Protein AF-A0A2N3DJV8-F1 (afdb_monomer_lite)

pLDDT: mean 92.43, std 10.33, range [48.69, 98.75]

Foldseek 3Di:
DVPDDLDADPLLVVLLQVLLCVLVVDDDPRSCVQDDDFDEAADPDPVCLVVCVVCVVVCVVRVHPYYYHPQVVQSVVCLVVVNRDDDDDDDPFDSVVVTDDDPPPDDDVVVVSVVSSVSSVVSSVVSLVVCPPVVRDCPSDDPPRDPDD

Structure (mmCIF, N/CA/C/O backbone):
data_AF-A0A2N3DJV8-F1
#
_entry.id   AF-A0A2N3DJV8-F1
#
loop_
_atom_site.group_PDB
_atom_site.id
_atom_site.type_symbol
_atom_site.label_atom_id
_atom_site.label_alt_id
_atom_site.label_comp_id
_atom_site.label_asym_id
_atom_site.label_entity_id
_atom_site.label_seq_id
_atom_site.pdbx_PDB_ins_code
_atom_site.Cartn_x
_atom_site.Cartn_y
_atom_site.Cartn_z
_atom_site.occupancy
_atom_site.B_iso_or_equiv
_atom_site.auth_seq_id
_atom_site.auth_comp_id
_atom_site.auth_asym_id
_atom_site.auth_atom_id
_atom_site.pdbx_PDB_model_num
ATOM 1 N N . PRO A 1 1 ? 2.244 -14.574 -12.531 1.00 95.62 1 PRO A N 1
ATOM 2 C CA . PRO A 1 1 ? 2.890 -13.757 -13.586 1.00 95.62 1 PRO A CA 1
ATOM 3 C C . PRO A 1 1 ? 2.711 -12.260 -13.281 1.00 95.62 1 PRO A C 1
ATOM 5 O O . PRO A 1 1 ? 1.693 -11.939 -12.666 1.00 95.62 1 PRO A O 1
ATOM 8 N N . PRO A 1 2 ? 3.662 -11.373 -13.628 1.00 95.81 2 PRO A N 1
ATOM 9 C CA . PRO A 1 2 ? 3.574 -9.933 -13.336 1.00 95.81 2 PRO A CA 1
ATOM 10 C C . PRO A 1 2 ? 2.353 -9.218 -13.937 1.00 95.81 2 PRO A C 1
ATOM 12 O O . PRO A 1 2 ? 1.938 -8.180 -13.437 1.00 95.81 2 PRO A O 1
ATOM 15 N N . GLU A 1 3 ? 1.773 -9.767 -15.001 1.00 97.19 3 GLU A N 1
ATOM 16 C CA . GLU A 1 3 ? 0.586 -9.253 -15.686 1.00 97.19 3 GLU A CA 1
ATOM 17 C C . GLU A 1 3 ? -0.736 -9.552 -14.958 1.00 97.19 3 GLU A C 1
ATOM 19 O O . GLU A 1 3 ? -1.772 -8.996 -15.319 1.00 97.19 3 GLU A O 1
ATOM 24 N N . ILE A 1 4 ? -0.723 -10.415 -13.933 1.00 98.31 4 ILE A N 1
ATOM 25 C CA . ILE A 1 4 ? -1.922 -10.718 -13.144 1.00 98.31 4 ILE A CA 1
ATOM 26 C C . ILE A 1 4 ? -2.224 -9.537 -12.212 1.00 98.31 4 ILE A C 1
ATOM 28 O O . ILE A 1 4 ? -1.378 -9.182 -11.388 1.00 98.31 4 ILE A O 1
ATOM 32 N N . PRO A 1 5 ? -3.423 -8.935 -12.293 1.00 97.81 5 PRO A N 1
ATOM 33 C CA . PRO A 1 5 ? -3.756 -7.782 -11.473 1.00 97.81 5 PRO A CA 1
ATOM 34 C C . PRO A 1 5 ? -3.934 -8.182 -10.005 1.00 97.81 5 PRO A C 1
ATOM 36 O O . PRO A 1 5 ? -4.695 -9.097 -9.690 1.00 97.81 5 PRO A O 1
ATOM 39 N N . ILE A 1 6 ? -3.284 -7.439 -9.107 1.00 98.31 6 ILE A N 1
ATOM 40 C CA . ILE A 1 6 ? -3.484 -7.534 -7.656 1.00 98.31 6 ILE A CA 1
ATOM 41 C C . ILE A 1 6 ? -4.407 -6.381 -7.229 1.00 98.31 6 ILE A C 1
ATOM 43 O O . ILE A 1 6 ? -3.959 -5.233 -7.165 1.00 98.31 6 ILE A O 1
ATOM 47 N N . PRO A 1 7 ? -5.710 -6.629 -6.996 1.00 98.00 7 PRO A N 1
ATOM 48 C CA . PRO A 1 7 ? -6.666 -5.564 -6.713 1.00 98.00 7 PRO A CA 1
ATOM 49 C C . PRO A 1 7 ? -6.526 -5.043 -5.276 1.00 98.00 7 PRO A C 1
ATOM 51 O O . PRO A 1 7 ? -6.145 -5.797 -4.386 1.00 98.00 7 PRO A O 1
ATOM 54 N N . PRO A 1 8 ? -6.897 -3.790 -4.980 1.00 97.88 8 PRO A N 1
ATOM 55 C CA . PRO A 1 8 ? -7.064 -3.357 -3.598 1.00 97.88 8 PRO A CA 1
ATOM 56 C C . PRO A 1 8 ? -8.307 -4.000 -2.957 1.00 97.88 8 PRO A C 1
ATOM 58 O O . PRO A 1 8 ? -9.342 -4.184 -3.605 1.00 97.88 8 PRO A O 1
ATOM 61 N N . ILE A 1 9 ? -8.241 -4.284 -1.654 1.00 98.38 9 ILE A N 1
ATOM 62 C CA . ILE A 1 9 ? -9.400 -4.735 -0.870 1.00 98.38 9 ILE A CA 1
ATOM 63 C C . ILE A 1 9 ? -10.112 -3.515 -0.293 1.00 98.38 9 ILE A C 1
ATOM 65 O O . ILE A 1 9 ? -9.602 -2.885 0.630 1.00 98.38 9 ILE A O 1
ATOM 69 N N . ALA A 1 10 ? -11.271 -3.164 -0.857 1.00 98.00 10 ALA A N 1
ATOM 70 C CA . ALA A 1 10 ? -12.010 -1.943 -0.518 1.00 98.00 10 ALA A CA 1
ATOM 71 C C . ALA A 1 10 ? -12.215 -1.758 0.996 1.00 98.00 10 ALA A C 1
ATOM 73 O O . ALA A 1 10 ? -12.003 -0.665 1.512 1.00 98.00 10 ALA A O 1
ATOM 74 N N . GLU A 1 11 ? -12.548 -2.836 1.700 1.00 98.12 11 GLU A N 1
ATOM 75 C CA . GLU A 1 11 ? -12.771 -2.854 3.146 1.00 98.12 11 GLU A CA 1
ATOM 76 C C . GLU A 1 11 ? -11.496 -2.463 3.911 1.00 98.12 11 GLU A C 1
ATOM 78 O O . GLU A 1 11 ? -11.520 -1.604 4.792 1.00 98.12 11 GLU A O 1
ATOM 83 N N . VAL A 1 12 ? -10.348 -3.012 3.500 1.00 98.56 12 VAL A N 1
ATOM 84 C CA . VAL A 1 12 ? -9.038 -2.670 4.072 1.00 98.56 12 VAL A CA 1
ATOM 85 C C . VAL A 1 12 ? -8.646 -1.232 3.728 1.00 98.56 12 VAL A C 1
ATOM 87 O O . VAL A 1 12 ? -8.163 -0.508 4.595 1.00 98.56 12 VAL A O 1
ATOM 90 N N . GLN A 1 13 ? -8.893 -0.777 2.495 1.00 98.06 13 GLN A N 1
ATOM 91 C CA . GLN A 1 13 ? -8.587 0.599 2.084 1.00 98.06 13 GLN A CA 1
ATOM 92 C C . GLN A 1 13 ? -9.386 1.631 2.891 1.00 98.06 13 GLN A C 1
ATOM 94 O O . GLN A 1 13 ? -8.824 2.627 3.344 1.00 98.06 13 GLN A O 1
ATOM 99 N N . GLN A 1 14 ? -10.680 1.386 3.107 1.00 97.00 14 GLN A N 1
ATOM 100 C CA . GLN A 1 14 ? -11.535 2.259 3.914 1.00 97.00 14 GLN A CA 1
ATOM 101 C C . GLN A 1 14 ? -11.104 2.277 5.383 1.00 97.00 14 GLN A C 1
ATOM 103 O O . GLN A 1 14 ? -11.068 3.345 5.994 1.00 97.00 14 GLN A O 1
ATOM 108 N N . ALA A 1 15 ? -10.715 1.127 5.943 1.00 98.12 15 ALA A N 1
ATOM 109 C CA . ALA A 1 15 ? -10.203 1.070 7.307 1.00 98.12 15 ALA A CA 1
ATOM 110 C C . ALA A 1 15 ? -8.879 1.830 7.471 1.00 98.12 15 ALA A C 1
ATOM 112 O O . ALA A 1 15 ? -8.733 2.572 8.442 1.00 98.12 15 ALA A O 1
ATOM 113 N N . LEU A 1 16 ? -7.948 1.700 6.519 1.00 98.12 16 LEU A N 1
ATOM 114 C CA . LEU A 1 16 ? -6.688 2.452 6.513 1.00 98.12 16 LEU A CA 1
ATOM 115 C C . LEU A 1 16 ? -6.933 3.962 6.388 1.00 98.12 16 LEU A C 1
ATOM 117 O O . LEU A 1 16 ? -6.367 4.735 7.159 1.00 98.12 16 LEU A O 1
ATOM 121 N N . ALA A 1 17 ? -7.812 4.385 5.475 1.00 95.94 17 ALA A N 1
ATOM 122 C CA . ALA A 1 17 ? -8.169 5.793 5.309 1.00 95.94 17 ALA A CA 1
ATOM 123 C C . ALA A 1 17 ? -8.820 6.367 6.579 1.00 95.94 17 ALA A C 1
ATOM 125 O O . ALA A 1 17 ? -8.366 7.383 7.101 1.00 95.94 17 ALA A O 1
ATOM 126 N N . GLY A 1 18 ? -9.817 5.677 7.139 1.00 96.38 18 GLY A N 1
ATOM 127 C CA . GLY A 1 18 ? -10.478 6.109 8.372 1.00 96.38 18 GLY A CA 1
ATOM 128 C C . GLY A 1 18 ? -9.555 6.082 9.597 1.00 96.38 18 GLY A C 1
ATOM 129 O O . GLY A 1 18 ? -9.744 6.856 10.538 1.00 96.38 18 GLY A O 1
ATOM 130 N N . ALA A 1 19 ? -8.553 5.202 9.624 1.00 97.25 19 ALA A N 1
ATOM 131 C CA . ALA A 1 19 ? -7.529 5.209 10.663 1.00 97.25 19 ALA A CA 1
ATOM 132 C C . ALA A 1 19 ? -6.583 6.407 10.525 1.00 97.25 19 ALA A C 1
ATOM 134 O O . ALA A 1 19 ? -6.290 7.062 11.525 1.00 97.25 19 ALA A O 1
ATOM 135 N N . ALA A 1 20 ? -6.166 6.737 9.301 1.00 95.62 20 ALA A N 1
ATOM 136 C CA . ALA A 1 20 ? -5.369 7.928 9.031 1.00 95.62 20 ALA A CA 1
ATOM 137 C C . ALA A 1 20 ? -6.111 9.208 9.445 1.00 95.62 20 ALA A C 1
ATOM 139 O O . ALA A 1 20 ? -5.518 10.068 10.093 1.00 95.62 20 ALA A O 1
ATOM 140 N N . GLU A 1 21 ? -7.412 9.314 9.161 1.00 94.81 21 GLU A N 1
ATOM 141 C CA . GLU A 1 21 ? -8.246 10.437 9.618 1.00 94.81 21 GLU A CA 1
ATOM 142 C C . GLU A 1 21 ? -8.307 10.529 11.144 1.00 94.81 21 GLU A C 1
ATOM 144 O O . GLU A 1 21 ? -8.051 11.585 11.720 1.00 94.81 21 GLU A O 1
ATOM 149 N N . ALA A 1 22 ? -8.596 9.407 11.809 1.00 94.94 22 ALA A N 1
ATOM 150 C CA . ALA A 1 22 ? -8.754 9.367 13.259 1.00 94.94 22 ALA A CA 1
ATOM 151 C C . ALA A 1 22 ? -7.463 9.722 14.011 1.00 94.94 22 ALA A C 1
ATOM 153 O O . ALA A 1 22 ? -7.518 10.434 15.008 1.00 94.94 22 ALA A O 1
ATOM 154 N N . VAL A 1 23 ? -6.308 9.237 13.544 1.00 94.44 23 VAL A N 1
ATOM 155 C CA . VAL A 1 23 ? -5.020 9.461 14.221 1.00 94.44 23 VAL A CA 1
ATOM 156 C C . VAL A 1 23 ? -4.414 10.814 13.859 1.00 94.44 23 VAL A C 1
ATOM 158 O O . VAL A 1 23 ? -3.819 11.463 14.712 1.00 94.44 23 VAL A O 1
ATOM 161 N N . SER A 1 24 ? -4.563 11.270 12.611 1.00 89.25 24 SER A N 1
ATOM 162 C CA . SER A 1 24 ? -4.023 12.573 12.199 1.00 89.25 24 SER A CA 1
ATOM 163 C C . SER A 1 24 ? -4.857 13.762 12.680 1.00 89.25 24 SER A C 1
ATOM 165 O O . SER A 1 24 ? -4.365 14.888 12.629 1.00 89.25 24 SER A O 1
ATOM 167 N N . GLY A 1 25 ? -6.117 13.539 13.076 1.00 87.00 25 GLY A N 1
ATOM 168 C CA . GLY A 1 25 ? -7.076 14.600 13.396 1.00 87.00 25 GLY A CA 1
ATOM 169 C C . GLY A 1 25 ? -7.512 15.429 12.181 1.00 87.00 25 GLY A C 1
ATOM 170 O O . GLY A 1 25 ? -8.183 16.446 12.339 1.00 87.00 25 GLY A O 1
ATOM 171 N N . THR A 1 26 ? -7.136 15.020 10.965 1.00 84.44 26 THR A N 1
ATOM 172 C CA . THR A 1 26 ? -7.460 15.719 9.714 1.00 84.44 26 THR A CA 1
ATOM 173 C C . THR A 1 26 ? -8.433 14.900 8.876 1.00 84.44 26 THR A C 1
ATOM 175 O O . THR A 1 26 ? -8.347 13.677 8.836 1.00 84.44 26 THR A O 1
ATOM 178 N N . GLN A 1 27 ? -9.367 15.568 8.197 1.00 79.75 27 GLN A N 1
ATOM 179 C CA . GLN A 1 27 ? -10.399 14.922 7.379 1.00 79.75 27 GLN A CA 1
ATOM 180 C C . GLN A 1 27 ? -10.473 15.540 5.981 1.00 79.75 27 GLN A C 1
ATOM 182 O O . GLN A 1 27 ? -10.021 16.669 5.750 1.00 79.75 27 GLN A O 1
ATOM 187 N N . GLY A 1 28 ? -11.066 14.801 5.042 1.00 80.00 28 GLY A N 1
ATOM 188 C CA . GLY A 1 28 ? -11.406 15.309 3.714 1.00 80.00 28 GLY A CA 1
ATOM 189 C C . GLY A 1 28 ? -10.197 15.859 2.950 1.00 80.00 28 GLY A C 1
ATOM 190 O O . GLY A 1 28 ? -9.186 15.180 2.773 1.00 80.00 28 GLY A O 1
ATOM 191 N N . ALA A 1 29 ? -10.293 17.099 2.463 1.00 76.56 29 ALA A N 1
ATOM 192 C CA . ALA A 1 29 ? -9.229 17.724 1.675 1.00 76.56 29 ALA A CA 1
ATOM 193 C C . ALA A 1 29 ? -7.926 17.937 2.468 1.00 76.56 29 ALA A C 1
ATOM 195 O O . ALA A 1 29 ? -6.847 17.860 1.883 1.00 76.56 29 ALA A O 1
ATOM 196 N N . ASN A 1 30 ? -8.010 18.138 3.787 1.00 79.50 30 ASN A N 1
ATOM 197 C CA . ASN A 1 30 ? -6.833 18.362 4.630 1.00 79.50 30 ASN A CA 1
ATOM 198 C C . ASN A 1 30 ? -6.009 17.081 4.797 1.00 79.50 30 ASN A C 1
ATOM 200 O O . ASN A 1 30 ? -4.781 17.137 4.778 1.00 79.50 30 ASN A O 1
ATOM 204 N N . LEU A 1 31 ? -6.663 15.914 4.850 1.00 84.81 31 LEU A N 1
ATOM 205 C CA . LEU A 1 31 ? -5.964 14.627 4.882 1.00 84.81 31 LEU A CA 1
ATOM 206 C C . LEU A 1 31 ? -5.092 14.433 3.634 1.00 84.81 31 LEU A C 1
ATOM 208 O O . LEU A 1 31 ? -3.978 13.924 3.736 1.00 84.81 31 LEU A O 1
ATOM 212 N N . LYS A 1 32 ? -5.550 14.890 2.459 1.00 87.75 32 LYS A N 1
ATOM 213 C CA . LYS A 1 32 ? -4.814 14.752 1.187 1.00 87.75 32 LYS A CA 1
ATOM 214 C C . LYS A 1 32 ? -3.463 15.474 1.170 1.00 87.75 32 LYS A C 1
ATOM 216 O O . LYS A 1 32 ? -2.635 15.170 0.317 1.00 87.75 32 LYS A O 1
ATOM 221 N N . GLN A 1 33 ? -3.231 16.418 2.084 1.00 87.94 33 GLN A N 1
ATOM 222 C CA . GLN A 1 33 ? -1.928 17.071 2.229 1.00 87.94 33 GLN A CA 1
ATOM 223 C C . GLN A 1 33 ? -0.886 16.148 2.878 1.00 87.94 33 GLN A C 1
ATOM 225 O O . GLN A 1 33 ? 0.307 16.325 2.651 1.00 87.94 33 GLN A O 1
ATOM 230 N N . ARG A 1 34 ? -1.326 15.157 3.668 1.00 87.81 34 ARG A N 1
ATOM 231 C CA . ARG A 1 34 ? -0.452 14.217 4.392 1.00 87.81 34 ARG A CA 1
ATOM 232 C C . ARG A 1 34 ? -0.529 12.786 3.860 1.00 87.81 34 ARG A C 1
ATOM 234 O O . ARG A 1 34 ? 0.440 12.047 3.978 1.00 87.81 34 ARG A O 1
ATOM 241 N N . LEU A 1 35 ? -1.658 12.398 3.268 1.00 94.12 35 LEU A N 1
ATOM 242 C CA . LEU A 1 35 ? -1.899 11.071 2.712 1.00 94.12 35 LEU A CA 1
ATOM 243 C C . LEU A 1 35 ? -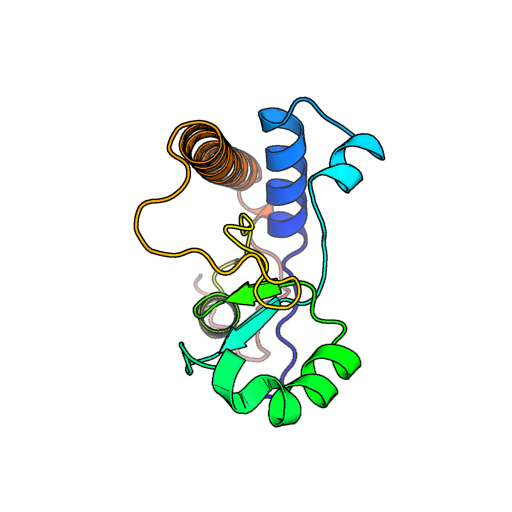2.000 11.138 1.189 1.00 94.12 35 LEU A C 1
ATOM 245 O O . LEU A 1 35 ? -2.842 11.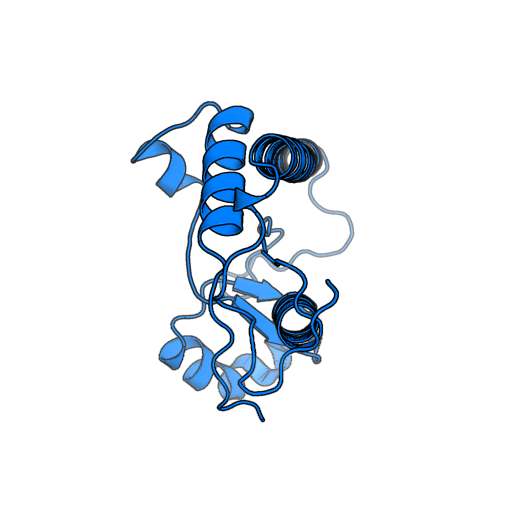846 0.634 1.00 94.12 35 LEU A O 1
ATOM 249 N N . ARG A 1 36 ? -1.190 10.323 0.510 1.00 96.56 36 ARG A N 1
ATOM 250 C CA . ARG A 1 36 ? -1.251 10.141 -0.940 1.00 96.56 36 ARG A CA 1
ATOM 251 C C . ARG A 1 36 ? -1.591 8.692 -1.271 1.00 96.56 36 ARG A C 1
ATOM 253 O O . ARG A 1 36 ? -0.854 7.784 -0.913 1.00 96.56 36 ARG A O 1
ATOM 260 N N . THR A 1 37 ? -2.679 8.491 -2.007 1.00 97.50 37 THR A N 1
ATOM 261 C CA . THR A 1 37 ? -3.051 7.184 -2.567 1.00 97.50 37 THR A CA 1
ATOM 262 C C . THR A 1 37 ? -2.534 7.070 -3.999 1.00 97.50 37 THR A C 1
ATOM 264 O O . THR A 1 37 ? -2.675 8.009 -4.788 1.00 97.50 37 THR A O 1
ATOM 267 N N . GLY A 1 38 ? -1.930 5.935 -4.344 1.00 97.81 38 GLY A N 1
ATOM 268 C CA . GLY A 1 38 ? -1.377 5.689 -5.675 1.00 97.81 38 GLY A CA 1
ATOM 269 C C . GLY A 1 38 ? -0.547 4.410 -5.741 1.00 97.81 38 GLY A C 1
ATOM 270 O O . GLY A 1 38 ? -0.541 3.618 -4.802 1.00 97.81 38 GLY A O 1
ATOM 271 N N . THR A 1 39 ? 0.144 4.221 -6.864 1.00 98.56 39 THR A N 1
ATOM 272 C CA . THR A 1 39 ? 0.962 3.033 -7.132 1.00 98.56 39 THR A CA 1
ATOM 273 C C . THR A 1 39 ? 2.264 3.048 -6.333 1.00 98.56 39 THR A C 1
ATOM 275 O O . THR A 1 39 ? 3.034 4.007 -6.411 1.00 98.56 39 THR A O 1
ATOM 278 N N . VAL A 1 40 ? 2.542 1.956 -5.624 1.00 98.62 40 VAL A N 1
ATOM 279 C CA . VAL A 1 40 ? 3.830 1.702 -4.966 1.00 98.62 40 VAL A CA 1
ATOM 280 C C . VAL A 1 40 ? 4.660 0.769 -5.843 1.00 98.62 40 VAL A C 1
ATOM 282 O O . VAL A 1 40 ? 4.139 -0.214 -6.371 1.00 98.62 40 VAL A O 1
ATOM 285 N N . VAL A 1 41 ? 5.942 1.084 -6.015 1.00 98.56 41 VAL A N 1
ATOM 286 C CA . VAL A 1 41 ? 6.914 0.182 -6.638 1.00 98.56 41 VAL A CA 1
ATOM 287 C C . VAL A 1 41 ? 7.574 -0.649 -5.545 1.00 98.56 41 VAL A C 1
ATOM 289 O O . VAL A 1 41 ? 8.137 -0.094 -4.611 1.00 98.56 41 VAL A O 1
ATOM 292 N N . THR A 1 42 ? 7.547 -1.967 -5.692 1.00 98.62 42 THR A N 1
ATOM 293 C CA . THR A 1 42 ? 8.328 -2.880 -4.854 1.00 98.62 42 THR A CA 1
ATOM 294 C C . THR A 1 42 ? 9.518 -3.387 -5.658 1.00 98.62 42 THR A C 1
ATOM 296 O O . THR A 1 42 ? 9.332 -3.852 -6.785 1.00 98.62 42 THR A O 1
ATOM 299 N N . THR A 1 43 ? 10.724 -3.275 -5.108 1.00 98.19 43 THR A N 1
ATOM 300 C CA . THR A 1 43 ? 11.982 -3.707 -5.740 1.00 98.19 43 THR A CA 1
ATOM 301 C C . THR A 1 43 ? 12.755 -4.652 -4.822 1.00 98.19 43 THR A C 1
ATOM 303 O O . THR A 1 43 ? 12.620 -4.583 -3.606 1.00 98.19 43 THR A O 1
ATOM 306 N N . ASP A 1 44 ? 13.574 -5.528 -5.391 1.00 98.12 44 ASP A N 1
ATOM 307 C CA . ASP A 1 44 ? 14.566 -6.335 -4.670 1.00 98.12 44 ASP A CA 1
ATOM 308 C C . ASP A 1 44 ? 15.970 -5.697 -4.686 1.00 98.12 44 ASP A C 1
ATOM 310 O O . ASP A 1 44 ? 16.837 -6.077 -3.901 1.00 98.12 44 ASP A O 1
ATOM 314 N N . ASP A 1 45 ? 16.184 -4.679 -5.525 1.00 97.25 45 ASP A N 1
ATOM 315 C CA . ASP A 1 45 ? 17.404 -3.872 -5.553 1.00 97.25 45 ASP A CA 1
ATOM 316 C C . ASP A 1 45 ? 17.323 -2.698 -4.565 1.00 97.25 45 ASP A C 1
ATOM 318 O O . ASP A 1 45 ? 16.642 -1.698 -4.809 1.00 97.25 45 ASP A O 1
ATOM 322 N N . ARG A 1 46 ? 18.047 -2.807 -3.443 1.00 94.75 46 ARG A N 1
ATOM 323 C CA . ARG A 1 46 ? 18.142 -1.743 -2.429 1.00 94.75 46 ARG A CA 1
ATOM 324 C C . ARG A 1 46 ? 18.856 -0.492 -2.945 1.00 94.75 46 ARG A C 1
ATOM 326 O O . ARG A 1 46 ? 18.561 0.582 -2.434 1.00 94.75 46 ARG A O 1
ATOM 333 N N . ASN A 1 47 ? 19.757 -0.639 -3.919 1.00 95.00 47 ASN A N 1
ATOM 334 C CA . ASN A 1 47 ? 20.554 0.438 -4.511 1.00 95.00 47 ASN A CA 1
ATOM 335 C C . ASN A 1 47 ? 19.990 0.875 -5.875 1.00 95.00 47 ASN A C 1
ATOM 337 O O . ASN A 1 47 ? 20.743 1.319 -6.749 1.00 95.00 47 ASN A O 1
ATOM 341 N N . TRP A 1 48 ? 18.674 0.744 -6.071 1.00 96.00 48 TRP A N 1
ATOM 342 C CA . TRP A 1 48 ? 17.970 1.083 -7.312 1.00 96.00 48 TRP A CA 1
ATOM 343 C C . TRP A 1 48 ? 18.282 2.503 -7.816 1.00 96.00 48 TRP A C 1
ATOM 345 O O . TRP A 1 48 ? 18.172 2.771 -9.017 1.00 96.00 48 TRP A O 1
ATOM 355 N N . GLU A 1 49 ? 18.677 3.417 -6.922 1.00 95.31 49 GLU A N 1
ATOM 356 C CA . GLU A 1 49 ? 19.090 4.784 -7.234 1.00 95.31 49 GLU A CA 1
ATOM 357 C C . GLU A 1 49 ? 20.259 4.811 -8.230 1.00 95.31 49 GLU A C 1
ATOM 359 O O . GLU A 1 49 ? 20.286 5.664 -9.119 1.00 95.31 49 GLU A O 1
ATOM 364 N N . LEU A 1 50 ? 21.186 3.845 -8.140 1.00 95.31 50 LEU A N 1
ATOM 365 C CA . LEU A 1 50 ? 22.337 3.716 -9.045 1.00 95.31 50 LEU A CA 1
ATOM 366 C C . LEU A 1 50 ? 21.917 3.427 -10.493 1.00 95.31 50 LEU A C 1
ATOM 368 O O . LEU A 1 50 ? 22.659 3.724 -11.428 1.00 95.31 50 LEU A O 1
ATOM 372 N N . LEU A 1 51 ? 20.721 2.866 -10.685 1.00 95.31 51 LEU A N 1
ATOM 373 C CA . LEU A 1 51 ? 20.160 2.484 -11.980 1.00 95.31 51 LEU A CA 1
ATOM 374 C C . LEU A 1 51 ? 18.865 3.248 -12.294 1.00 95.31 51 LEU A C 1
ATOM 376 O O . LEU A 1 51 ? 18.036 2.780 -13.079 1.00 95.31 51 LEU A O 1
ATOM 380 N N . TYR A 1 52 ? 18.681 4.444 -11.720 1.00 94.44 52 TYR A N 1
ATOM 381 C CA . TYR A 1 52 ? 17.446 5.215 -11.882 1.00 94.44 52 TYR A CA 1
ATOM 382 C C . TYR A 1 52 ? 17.049 5.431 -13.351 1.00 94.44 52 TYR A C 1
ATOM 384 O O . TYR A 1 52 ? 15.873 5.299 -13.688 1.00 94.44 52 TYR A O 1
ATOM 392 N N . SER A 1 53 ? 18.005 5.706 -14.244 1.00 95.50 53 SER A N 1
ATOM 393 C CA . SER A 1 53 ? 17.738 5.912 -15.677 1.00 95.50 53 SER A CA 1
ATOM 394 C C . SER A 1 53 ? 17.017 4.722 -16.327 1.00 95.50 53 SER A C 1
ATOM 396 O O . SER A 1 53 ? 16.111 4.922 -17.139 1.00 95.50 53 SER A O 1
ATOM 398 N N . SER A 1 54 ? 17.343 3.496 -15.913 1.00 94.94 54 SER A N 1
ATOM 399 C CA . SER A 1 54 ? 16.697 2.258 -16.369 1.00 94.94 54 SER A CA 1
ATOM 400 C C . SER A 1 54 ? 15.279 2.089 -15.805 1.00 94.94 54 SER A C 1
ATOM 402 O O . SER A 1 54 ? 14.399 1.539 -16.474 1.00 94.94 54 SER A O 1
ATOM 404 N N . SER A 1 55 ? 15.025 2.600 -14.598 1.00 95.50 55 SER A N 1
ATOM 405 C CA . SER A 1 55 ? 13.739 2.490 -13.889 1.00 95.50 55 SER A CA 1
ATOM 406 C C . SER A 1 55 ? 12.760 3.629 -14.202 1.00 95.50 55 SER A C 1
ATOM 408 O O . SER A 1 55 ? 11.540 3.435 -14.150 1.00 95.50 55 SER A O 1
ATOM 410 N N . ALA A 1 56 ? 13.264 4.801 -14.601 1.00 96.31 56 ALA A N 1
ATOM 411 C CA . ALA A 1 56 ? 12.500 6.038 -14.778 1.00 96.31 56 ALA A CA 1
ATOM 412 C C . ALA A 1 56 ? 11.282 5.874 -15.702 1.00 96.31 56 ALA A C 1
ATOM 414 O O . ALA A 1 56 ? 10.181 6.342 -15.391 1.00 96.31 56 ALA A O 1
ATOM 415 N N . LYS A 1 57 ? 11.442 5.145 -16.816 1.00 97.81 57 LYS A N 1
ATOM 416 C CA . LYS A 1 57 ? 10.341 4.869 -17.751 1.00 97.81 57 LYS A CA 1
ATOM 417 C C . LYS A 1 57 ? 9.202 4.103 -17.073 1.00 97.81 57 LYS A C 1
ATOM 419 O O . LYS A 1 57 ? 8.042 4.482 -17.228 1.00 97.81 57 LYS A O 1
ATOM 424 N N . ARG A 1 58 ? 9.517 3.060 -16.295 1.00 97.69 58 ARG A N 1
ATOM 425 C CA . ARG A 1 58 ? 8.517 2.237 -15.592 1.00 97.69 58 ARG A CA 1
ATOM 426 C C . ARG A 1 58 ? 7.861 3.003 -14.447 1.00 97.69 58 ARG A C 1
ATOM 428 O O . ARG A 1 58 ? 6.648 2.888 -14.270 1.00 97.69 58 ARG A O 1
ATOM 435 N N . PHE A 1 59 ? 8.616 3.821 -13.715 1.00 98.31 59 PHE A N 1
ATOM 436 C CA . PHE A 1 59 ? 8.061 4.672 -12.654 1.00 98.31 59 PHE A CA 1
ATOM 437 C C . PHE A 1 59 ? 7.047 5.659 -13.231 1.00 98.31 59 PHE A C 1
ATOM 439 O O . PHE A 1 59 ? 5.922 5.757 -12.742 1.00 98.31 59 PHE A O 1
ATOM 446 N N . SER A 1 60 ? 7.406 6.317 -14.338 1.00 97.94 60 SER A N 1
ATOM 447 C CA . SER A 1 60 ? 6.503 7.223 -15.045 1.00 97.94 60 SER A CA 1
ATOM 448 C C . SER A 1 60 ? 5.257 6.492 -15.545 1.00 97.94 60 SER A C 1
ATOM 450 O O . SER A 1 60 ? 4.142 6.893 -15.216 1.00 97.94 60 SER A O 1
ATOM 452 N N . GLN A 1 61 ? 5.408 5.386 -16.282 1.00 98.19 61 GLN A N 1
ATOM 453 C CA . GLN A 1 61 ? 4.283 4.630 -16.853 1.00 98.19 61 GLN A CA 1
ATOM 454 C C . GLN A 1 61 ? 3.300 4.112 -15.794 1.00 98.19 61 GLN A C 1
ATOM 456 O O . GLN A 1 61 ? 2.093 4.199 -16.000 1.00 98.19 61 GLN A O 1
ATOM 461 N N . SER A 1 62 ? 3.807 3.633 -14.656 1.00 98.00 62 SER A N 1
ATOM 462 C CA . SER A 1 62 ? 2.992 3.119 -13.545 1.00 98.00 62 SER A CA 1
ATOM 463 C C . SER A 1 62 ? 2.410 4.208 -12.639 1.00 98.00 62 SER A C 1
ATOM 465 O O . SER A 1 62 ? 1.602 3.900 -11.760 1.00 98.00 62 SER A O 1
ATOM 467 N N . ARG A 1 63 ? 2.793 5.476 -12.859 1.00 98.38 63 ARG A N 1
ATOM 468 C CA . ARG A 1 63 ? 2.442 6.616 -11.998 1.00 98.38 63 ARG A CA 1
ATOM 469 C C . ARG A 1 63 ? 2.879 6.374 -10.547 1.00 98.38 63 ARG A C 1
ATOM 471 O O . ARG A 1 63 ? 2.119 6.641 -9.616 1.00 98.38 63 ARG A O 1
ATOM 478 N N . ALA A 1 64 ? 4.088 5.836 -10.380 1.00 98.25 64 ALA A N 1
ATOM 479 C CA . ALA A 1 64 ? 4.666 5.511 -9.082 1.00 98.25 64 ALA A CA 1
ATOM 480 C C . ALA A 1 64 ? 4.690 6.737 -8.156 1.00 98.25 64 ALA A C 1
ATOM 482 O O . ALA A 1 64 ? 5.119 7.820 -8.559 1.00 98.25 64 ALA A O 1
ATOM 483 N N . ILE A 1 65 ? 4.232 6.555 -6.917 1.00 98.12 65 ILE A N 1
ATOM 484 C CA . ILE A 1 65 ? 4.231 7.596 -5.876 1.00 98.12 65 ILE A CA 1
ATOM 485 C C . ILE A 1 65 ? 5.225 7.314 -4.745 1.00 98.12 65 ILE A C 1
ATOM 487 O O . ILE A 1 65 ? 5.586 8.235 -4.018 1.00 98.12 65 ILE A O 1
ATOM 491 N N . ALA A 1 66 ? 5.643 6.058 -4.588 1.00 98.19 66 ALA A N 1
ATOM 492 C CA . ALA A 1 66 ? 6.577 5.593 -3.570 1.00 98.19 66 ALA A CA 1
ATOM 493 C C . ALA A 1 66 ? 7.292 4.325 -4.059 1.00 98.19 66 ALA A C 1
ATOM 495 O O . ALA A 1 66 ? 6.798 3.645 -4.966 1.00 98.19 66 ALA A O 1
ATOM 496 N N . ILE A 1 67 ? 8.432 4.018 -3.442 1.00 98.31 67 ILE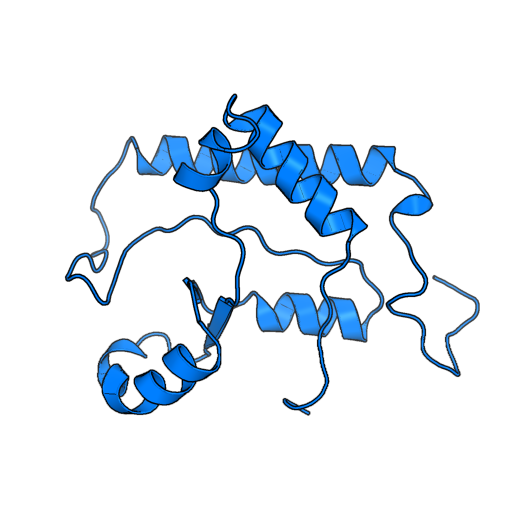 A N 1
ATOM 497 C CA . ILE A 1 67 ? 9.205 2.798 -3.669 1.00 98.31 67 ILE A CA 1
ATOM 498 C C . ILE A 1 67 ? 9.632 2.186 -2.333 1.00 98.31 67 ILE A C 1
ATOM 500 O O . ILE A 1 67 ? 9.976 2.919 -1.410 1.00 98.31 67 ILE A O 1
ATOM 504 N N . GLU A 1 68 ? 9.575 0.862 -2.232 1.00 97.81 68 GLU A N 1
ATOM 505 C CA . GLU A 1 68 ? 9.978 0.060 -1.068 1.00 97.81 68 GLU A CA 1
ATOM 506 C C . GLU A 1 68 ? 10.256 -1.399 -1.498 1.00 97.81 68 GLU A C 1
ATOM 508 O O . GLU A 1 68 ? 10.449 -1.637 -2.693 1.00 97.81 68 GLU A O 1
ATOM 513 N N . MET A 1 69 ? 10.336 -2.368 -0.574 1.00 98.50 69 MET A N 1
ATOM 514 C CA . MET A 1 69 ? 10.852 -3.717 -0.867 1.00 98.50 69 MET A CA 1
ATOM 515 C C . MET A 1 69 ? 9.931 -4.887 -0.454 1.00 98.50 69 MET A C 1
ATOM 517 O O . MET A 1 69 ? 10.254 -6.048 -0.702 1.00 98.50 69 MET A O 1
ATOM 521 N N . GLU A 1 70 ? 8.742 -4.627 0.094 1.00 98.69 70 GLU A N 1
ATOM 522 C CA . GLU A 1 70 ? 7.869 -5.650 0.679 1.00 98.69 70 GLU A CA 1
ATOM 523 C C . GLU A 1 70 ? 6.412 -5.624 0.178 1.00 98.69 70 GLU A C 1
ATOM 525 O O . GLU A 1 70 ? 5.752 -6.664 0.133 1.00 98.69 70 GLU A O 1
ATOM 530 N N . SER A 1 71 ? 5.866 -4.470 -0.201 1.00 98.50 71 SER A N 1
ATOM 531 C CA . SER A 1 71 ? 4.419 -4.227 -0.267 1.00 98.50 71 SER A CA 1
ATOM 532 C C . SER A 1 71 ? 3.721 -5.052 -1.339 1.00 98.50 71 SER A C 1
ATOM 534 O O . SER A 1 71 ? 2.699 -5.680 -1.056 1.00 98.50 71 SER A O 1
ATOM 536 N N . ALA A 1 72 ? 4.265 -5.107 -2.557 1.00 98.56 72 ALA A N 1
ATOM 537 C CA . ALA A 1 72 ? 3.714 -5.945 -3.617 1.00 98.56 72 ALA A CA 1
ATOM 538 C C . ALA A 1 72 ? 3.839 -7.432 -3.273 1.00 98.56 72 ALA A C 1
ATOM 540 O O . ALA A 1 72 ? 2.935 -8.200 -3.592 1.00 98.56 72 ALA A O 1
ATOM 541 N N . THR A 1 73 ? 4.908 -7.837 -2.581 1.00 98.69 73 THR A N 1
ATOM 542 C CA . THR A 1 73 ? 5.104 -9.220 -2.127 1.00 98.69 73 THR A CA 1
ATOM 543 C C . THR A 1 73 ? 4.041 -9.606 -1.102 1.00 98.69 73 THR A C 1
ATOM 545 O O . THR A 1 73 ? 3.372 -10.626 -1.267 1.00 98.69 73 THR A O 1
ATOM 548 N N . ILE A 1 74 ? 3.810 -8.770 -0.085 1.00 98.69 74 ILE A N 1
ATOM 549 C CA . ILE A 1 74 ? 2.768 -8.990 0.928 1.00 98.69 74 ILE A CA 1
ATOM 550 C C . ILE A 1 74 ? 1.374 -9.006 0.291 1.00 98.69 74 ILE A C 1
ATOM 552 O O . ILE A 1 74 ? 0.590 -9.919 0.554 1.00 98.69 74 ILE A O 1
ATOM 556 N N . ALA A 1 75 ? 1.068 -8.052 -0.592 1.00 98.69 75 ALA A N 1
ATOM 557 C CA . ALA A 1 75 ? -0.217 -7.997 -1.285 1.00 98.69 75 ALA A CA 1
ATOM 558 C C . ALA A 1 75 ? -0.439 -9.217 -2.195 1.00 98.69 75 ALA A C 1
ATOM 560 O O . ALA A 1 75 ? -1.512 -9.820 -2.173 1.00 98.69 75 ALA A O 1
ATOM 561 N N . ALA A 1 76 ? 0.579 -9.634 -2.953 1.00 98.75 76 ALA A N 1
ATOM 562 C CA . ALA A 1 76 ? 0.509 -10.816 -3.808 1.00 98.75 76 ALA A CA 1
ATOM 563 C C . ALA A 1 76 ? 0.319 -12.10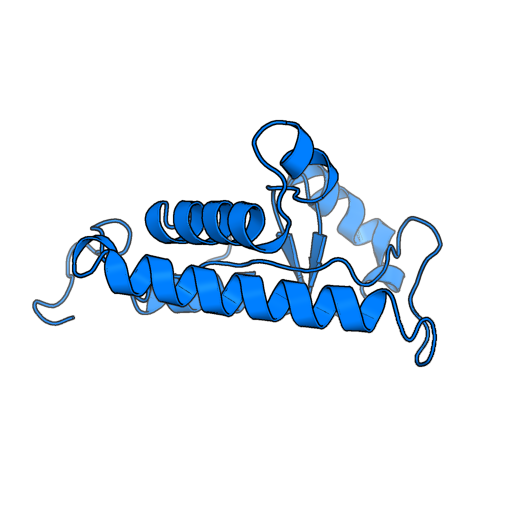6 -2.997 1.00 98.75 76 ALA A C 1
ATOM 565 O O . ALA A 1 76 ? -0.440 -12.983 -3.408 1.00 98.75 76 ALA A O 1
ATOM 566 N N . GLN A 1 77 ? 0.958 -12.219 -1.829 1.00 98.75 77 GLN A N 1
ATOM 567 C CA . GLN A 1 77 ? 0.773 -13.361 -0.932 1.00 98.75 77 GLN A CA 1
ATOM 568 C C . GLN A 1 77 ? -0.626 -13.362 -0.310 1.00 98.75 77 GLN A C 1
ATOM 570 O O . GLN A 1 77 ? -1.278 -14.404 -0.296 1.00 98.75 77 GLN A O 1
ATOM 575 N N . GLY A 1 78 ? -1.133 -12.204 0.122 1.00 98.69 78 GLY A N 1
ATOM 576 C CA . GLY A 1 78 ? -2.514 -12.076 0.587 1.00 98.69 78 GLY A CA 1
ATOM 577 C C . GLY A 1 78 ? -3.521 -12.476 -0.494 1.00 98.69 78 GLY A C 1
ATOM 578 O O . GLY A 1 78 ? -4.425 -13.270 -0.242 1.00 98.69 78 GLY A O 1
ATOM 579 N N . TYR A 1 79 ? -3.298 -12.034 -1.734 1.00 98.69 79 TYR A N 1
ATOM 580 C CA . TYR A 1 79 ? -4.087 -12.450 -2.893 1.00 98.69 79 TYR A CA 1
ATOM 581 C C . TYR A 1 79 ? -4.025 -13.967 -3.117 1.00 98.69 79 TYR A C 1
ATOM 583 O O . TYR A 1 79 ? -5.057 -14.631 -3.223 1.00 98.69 79 TYR A O 1
ATOM 591 N N . ARG A 1 80 ? -2.817 -14.542 -3.121 1.00 98.31 80 ARG A N 1
ATOM 592 C CA . ARG A 1 80 ? -2.586 -15.978 -3.324 1.00 98.31 80 ARG A CA 1
ATOM 593 C C . ARG A 1 80 ? -3.212 -16.837 -2.223 1.00 98.31 80 ARG A C 1
ATOM 595 O O . ARG A 1 80 ? -3.658 -17.943 -2.516 1.00 98.31 80 ARG A O 1
ATOM 602 N N . PHE A 1 81 ? -3.256 -16.367 -0.983 1.00 98.25 81 PHE A N 1
ATOM 603 C CA . PHE A 1 81 ? -3.745 -17.145 0.159 1.00 98.25 81 PHE A CA 1
ATOM 604 C C . PHE A 1 81 ? -5.106 -16.693 0.688 1.00 98.25 81 PHE A C 1
ATOM 606 O O . PHE A 1 81 ? -5.524 -17.156 1.741 1.00 98.25 81 PHE A O 1
ATOM 613 N N . ARG A 1 82 ? -5.820 -15.834 -0.050 1.00 98.31 82 ARG A N 1
ATOM 614 C CA . ARG A 1 82 ? -7.164 -15.349 0.307 1.00 98.31 82 ARG A CA 1
ATOM 615 C C . ARG A 1 82 ? -7.214 -14.618 1.653 1.00 98.31 82 ARG A C 1
ATOM 617 O O . ARG A 1 82 ? -8.247 -14.581 2.316 1.00 98.31 82 ARG A O 1
ATOM 624 N N . VAL A 1 83 ? -6.116 -13.964 2.017 1.00 98.56 83 VAL A N 1
ATOM 625 C CA . VAL A 1 83 ? -6.007 -13.137 3.221 1.00 98.56 83 VAL A CA 1
ATOM 626 C C . VAL A 1 83 ? -6.174 -11.671 2.818 1.00 98.56 83 VAL A C 1
ATOM 628 O O . VAL A 1 83 ? -5.366 -11.190 2.024 1.00 98.56 83 VAL A O 1
ATOM 631 N N . PRO A 1 84 ? -7.186 -10.937 3.325 1.00 98.50 84 PRO A N 1
ATOM 632 C CA . PRO A 1 84 ? -7.324 -9.505 3.069 1.00 98.50 84 PRO A CA 1
ATOM 633 C C . PRO A 1 84 ? -6.037 -8.735 3.392 1.00 98.50 84 PRO A C 1
ATOM 635 O O . PRO A 1 84 ? -5.463 -8.896 4.466 1.00 98.50 84 PRO A O 1
ATOM 638 N N . TYR A 1 85 ? -5.595 -7.889 2.462 1.00 98.75 85 TYR A N 1
ATOM 639 C CA . TYR A 1 85 ? -4.324 -7.168 2.542 1.00 98.75 85 TYR A CA 1
ATOM 640 C C . TYR A 1 85 ? -4.496 -5.671 2.290 1.00 98.75 85 TYR A C 1
ATOM 642 O O . TYR A 1 85 ? -5.452 -5.216 1.654 1.00 98.75 85 TYR A O 1
ATOM 650 N N . GLY A 1 86 ? -3.525 -4.900 2.770 1.00 98.31 86 GLY A N 1
ATOM 651 C CA . GLY A 1 86 ? -3.409 -3.472 2.525 1.00 98.31 86 GLY A CA 1
ATOM 652 C C . GLY A 1 86 ? -2.043 -2.955 2.953 1.00 98.31 86 GLY A C 1
ATOM 653 O O . GLY A 1 86 ? -1.369 -3.565 3.778 1.00 98.31 86 GLY A O 1
ATOM 654 N N . THR A 1 87 ? -1.663 -1.818 2.385 1.00 98.56 87 THR A N 1
ATOM 655 C CA . THR A 1 87 ? -0.367 -1.183 2.607 1.00 98.56 87 THR A CA 1
ATOM 656 C C . THR A 1 87 ? -0.596 0.272 2.990 1.00 98.56 87 THR A C 1
ATOM 658 O O . THR A 1 87 ? -1.303 0.997 2.290 1.00 98.56 87 THR A O 1
ATOM 661 N N . LEU A 1 88 ? 0.029 0.700 4.085 1.00 98.06 88 LEU A N 1
ATOM 662 C CA . LEU A 1 88 ? 0.147 2.098 4.482 1.00 98.06 88 LEU A CA 1
ATOM 663 C C . LEU A 1 88 ? 1.615 2.347 4.807 1.00 98.06 88 LEU A C 1
ATOM 665 O O . LEU A 1 88 ? 2.140 1.743 5.739 1.00 98.06 88 LEU A O 1
ATOM 669 N N . LEU A 1 89 ? 2.267 3.210 4.035 1.00 97.12 89 LEU A N 1
ATOM 670 C CA . LEU A 1 89 ? 3.687 3.528 4.179 1.00 97.12 89 LEU A CA 1
ATOM 671 C C . LEU A 1 89 ? 3.852 4.941 4.732 1.00 97.12 89 LEU A C 1
ATOM 673 O O . LEU A 1 89 ? 3.033 5.819 4.456 1.00 97.12 89 LEU A O 1
ATOM 677 N N . CYS A 1 90 ? 4.943 5.162 5.457 1.00 93.81 90 CYS A N 1
ATOM 678 C CA . CYS A 1 90 ? 5.389 6.489 5.852 1.00 93.81 90 CYS A CA 1
ATOM 679 C C . CYS A 1 90 ? 6.641 6.837 5.048 1.00 93.81 90 CYS A C 1
ATOM 681 O O . CYS A 1 90 ? 7.592 6.061 5.010 1.00 93.81 90 CYS A O 1
ATOM 683 N N . VAL A 1 91 ? 6.641 8.002 4.401 1.00 91.88 91 VAL A N 1
ATOM 684 C CA . VAL A 1 91 ? 7.808 8.487 3.655 1.00 91.88 91 VAL A CA 1
ATOM 685 C C . VAL A 1 91 ? 8.928 8.792 4.648 1.00 91.88 91 VAL A C 1
ATOM 687 O O . VAL A 1 91 ? 8.766 9.644 5.520 1.00 91.88 91 VAL A O 1
ATOM 690 N N . SER A 1 92 ? 10.055 8.095 4.523 1.00 87.44 92 SER A N 1
ATOM 691 C CA . SER A 1 92 ? 11.247 8.320 5.345 1.00 87.44 92 SER A CA 1
ATOM 692 C C . SER A 1 92 ? 12.213 9.334 4.738 1.00 87.44 92 SER A C 1
ATOM 694 O O . SER A 1 92 ? 12.928 9.998 5.487 1.00 87.44 92 SER A O 1
ATOM 696 N N . ASP A 1 93 ? 12.243 9.427 3.413 1.00 89.12 93 ASP A N 1
ATOM 697 C CA . ASP A 1 93 ? 13.249 10.125 2.616 1.00 89.12 93 ASP A CA 1
ATOM 698 C C . ASP A 1 93 ? 12.756 10.323 1.169 1.00 89.12 93 ASP A C 1
ATOM 700 O O . ASP A 1 93 ? 11.715 9.789 0.769 1.00 89.12 93 ASP A O 1
ATOM 704 N N . LYS A 1 94 ? 13.465 11.139 0.378 1.00 91.06 94 LYS A N 1
ATOM 705 C CA . LYS A 1 94 ? 13.082 11.484 -1.004 1.00 91.06 94 LYS A CA 1
ATOM 706 C C . LYS A 1 94 ? 14.296 11.385 -1.939 1.00 91.06 94 LYS A C 1
ATOM 708 O O . LYS A 1 94 ? 14.840 12.420 -2.336 1.00 91.06 94 LYS A O 1
ATOM 713 N N . PRO A 1 95 ? 14.679 10.173 -2.383 1.00 89.81 95 PRO A N 1
ATOM 714 C CA . PRO A 1 95 ? 15.923 9.962 -3.128 1.00 89.81 95 PRO A CA 1
ATOM 715 C C . PRO A 1 95 ? 16.070 10.810 -4.397 1.00 89.81 95 PRO A C 1
ATOM 717 O O . PRO A 1 95 ? 17.125 11.379 -4.655 1.00 89.81 95 PRO A O 1
ATOM 720 N N . LEU A 1 96 ? 14.979 10.998 -5.147 1.00 92.44 96 LEU A N 1
ATOM 721 C CA . LEU A 1 96 ? 14.980 11.794 -6.385 1.00 92.44 96 LEU A CA 1
ATOM 722 C C . LEU A 1 96 ? 15.057 13.317 -6.168 1.00 92.44 96 LEU A C 1
ATOM 724 O O . LEU A 1 96 ? 15.074 14.064 -7.141 1.00 92.44 96 LEU A O 1
ATOM 728 N N . HIS A 1 97 ? 15.071 13.783 -4.917 1.00 92.69 97 HIS A N 1
ATOM 729 C CA . HIS A 1 97 ? 15.079 15.207 -4.558 1.00 92.69 97 HIS A CA 1
ATOM 730 C C . HIS A 1 97 ? 16.299 15.590 -3.706 1.00 92.69 97 HIS A C 1
ATOM 732 O O . HIS A 1 97 ? 16.306 16.650 -3.093 1.00 92.69 97 HIS A O 1
ATOM 738 N N . GLY A 1 98 ? 17.326 14.734 -3.650 1.00 85.38 98 GLY A N 1
ATOM 739 C CA . GLY A 1 98 ? 18.551 15.000 -2.887 1.00 85.38 98 GLY A CA 1
ATOM 740 C C . GLY A 1 98 ? 18.426 14.789 -1.374 1.00 85.38 98 GLY A C 1
ATOM 741 O O . GLY A 1 98 ? 19.399 14.988 -0.657 1.00 85.38 98 GLY A O 1
ATOM 742 N N . GLU A 1 99 ? 17.269 14.340 -0.884 1.00 81.50 99 GLU A N 1
ATOM 743 C CA . GLU A 1 99 ? 17.039 14.008 0.526 1.00 81.50 99 GLU A CA 1
ATOM 744 C C . GLU A 1 99 ? 17.157 12.494 0.736 1.00 81.50 99 GLU A C 1
ATOM 746 O O . GLU A 1 99 ? 16.191 11.838 1.121 1.00 81.50 99 GLU A O 1
ATOM 751 N N . ILE A 1 100 ? 18.317 11.912 0.423 1.00 72.12 100 ILE A N 1
ATOM 752 C CA . ILE A 1 100 ? 18.589 10.501 0.729 1.00 72.12 100 ILE A CA 1
ATOM 753 C C . ILE A 1 100 ? 18.933 10.415 2.213 1.00 72.12 100 ILE A C 1
ATOM 755 O O . ILE A 1 100 ? 19.874 11.068 2.672 1.00 72.12 100 ILE A O 1
ATOM 759 N N . LYS A 1 101 ? 18.189 9.611 2.979 1.00 67.25 101 LYS A N 1
ATOM 760 C CA . LYS A 1 101 ? 18.509 9.425 4.397 1.00 67.25 101 LYS A CA 1
ATOM 761 C C . LYS A 1 101 ? 19.838 8.692 4.548 1.00 67.25 101 LYS A C 1
ATOM 763 O O . LYS A 1 101 ? 19.971 7.538 4.149 1.00 67.25 101 LYS A O 1
ATOM 768 N N . LEU A 1 102 ? 20.792 9.344 5.208 1.00 58.06 102 LEU A N 1
ATOM 769 C CA . LEU A 1 102 ? 21.965 8.690 5.779 1.00 58.06 102 LEU A CA 1
ATOM 770 C C . LEU A 1 102 ? 21.616 8.149 7.179 1.00 58.06 102 LEU A C 1
ATOM 772 O O . LEU A 1 102 ? 20.794 8.753 7.879 1.00 58.06 102 LEU A O 1
ATOM 776 N N . PRO A 1 103 ? 22.213 7.026 7.622 1.00 48.69 103 PRO A N 1
ATOM 777 C CA . PRO A 1 103 ? 21.996 6.509 8.970 1.00 48.69 103 PRO A CA 1
ATOM 778 C C . PRO A 1 103 ? 22.309 7.584 10.026 1.00 48.69 103 PRO A C 1
ATOM 780 O O . PRO A 1 103 ? 23.422 8.100 10.065 1.00 48.69 103 PRO A O 1
ATOM 783 N N . GLY A 1 104 ? 21.333 7.922 10.879 1.00 58.44 104 GLY A N 1
ATOM 784 C CA . GLY A 1 104 ? 21.530 8.805 12.040 1.00 58.44 104 GLY A CA 1
ATOM 785 C C . GLY A 1 104 ? 20.942 10.223 11.965 1.00 58.44 104 GLY A C 1
ATOM 786 O O . GLY A 1 104 ? 21.152 10.987 12.904 1.00 58.44 104 GLY A O 1
ATOM 787 N N . GLN A 1 105 ? 20.197 10.603 10.917 1.00 55.09 105 GLN A N 1
ATOM 788 C CA . GLN A 1 105 ? 19.573 11.937 10.836 1.00 55.09 105 GLN A CA 1
ATOM 789 C C . GLN A 1 105 ? 18.046 11.955 11.088 1.00 55.09 105 GLN A C 1
ATOM 791 O O . GLN A 1 105 ? 17.272 11.287 10.400 1.00 55.09 105 GLN A O 1
ATOM 796 N N . ALA A 1 106 ? 17.672 12.836 12.034 1.00 55.94 106 ALA A N 1
ATOM 797 C CA . ALA A 1 106 ? 16.349 13.315 12.480 1.00 55.94 106 ALA A CA 1
ATOM 798 C C . ALA A 1 106 ? 15.579 12.443 13.501 1.00 55.94 106 ALA A C 1
ATOM 800 O O . ALA A 1 106 ? 14.874 11.512 13.130 1.00 55.94 106 ALA A O 1
ATOM 801 N N . ASN A 1 107 ? 15.649 12.828 14.788 1.00 60.16 107 ASN A N 1
ATOM 802 C CA . ASN A 1 107 ? 15.271 11.999 15.948 1.00 60.16 107 ASN A CA 1
ATOM 803 C C . ASN A 1 107 ? 13.990 12.410 16.710 1.00 60.16 107 ASN A C 1
ATOM 805 O O . ASN A 1 107 ? 13.745 11.869 17.775 1.00 60.16 107 ASN A O 1
ATOM 809 N N . GLN A 1 108 ? 13.164 13.344 16.219 1.00 63.25 108 GLN A N 1
ATOM 810 C CA . GLN A 1 108 ? 11.913 13.697 16.930 1.00 63.25 108 GLN A CA 1
ATOM 811 C C . GLN A 1 108 ? 10.685 13.681 16.020 1.00 63.25 108 GLN A C 1
ATOM 813 O O . GLN A 1 108 ? 9.767 12.902 16.250 1.00 63.25 108 GLN A O 1
ATOM 818 N N . PHE A 1 109 ? 10.713 14.412 14.900 1.00 64.31 109 PHE A N 1
ATOM 819 C CA . PHE A 1 109 ? 9.645 14.326 13.892 1.00 64.31 109 PHE A CA 1
ATOM 820 C C . PHE A 1 109 ? 9.483 12.901 13.338 1.00 64.31 109 PHE A C 1
ATOM 822 O O . PHE A 1 109 ? 8.374 12.449 13.067 1.00 64.31 109 PHE A O 1
ATOM 829 N N . TYR A 1 110 ? 10.596 12.179 13.191 1.00 68.69 110 TYR A N 1
ATOM 830 C CA . TYR A 1 110 ? 10.580 10.791 12.745 1.00 68.69 110 TYR A CA 1
ATOM 831 C C . TYR A 1 110 ? 9.971 9.858 13.798 1.00 68.69 110 TYR A C 1
ATOM 833 O O . TYR A 1 110 ? 9.168 9.004 13.439 1.00 68.69 110 TYR A O 1
ATOM 841 N N . GLU A 1 111 ? 10.282 10.045 15.084 1.00 75.19 111 GLU A N 1
ATOM 842 C CA . GLU A 1 111 ? 9.707 9.234 16.165 1.00 75.19 111 GLU A CA 1
ATOM 843 C C . GLU A 1 111 ? 8.200 9.474 16.320 1.00 75.19 111 GLU A C 1
ATOM 845 O O . GLU A 1 111 ? 7.430 8.517 16.403 1.00 75.19 111 GLU A O 1
ATOM 850 N N . GLU A 1 112 ? 7.757 10.733 16.267 1.00 81.38 112 GLU A N 1
ATOM 851 C CA . GLU A 1 112 ? 6.332 11.082 16.273 1.00 81.38 112 GLU A CA 1
ATOM 852 C C . GLU A 1 112 ? 5.602 10.497 15.056 1.00 81.38 112 GLU A C 1
ATOM 854 O O . GLU A 1 112 ? 4.505 9.948 15.189 1.00 81.38 112 GLU A O 1
ATOM 859 N N . ALA A 1 113 ? 6.218 10.566 13.870 1.00 84.12 113 ALA A N 1
ATOM 860 C CA . ALA A 1 113 ? 5.664 9.978 12.655 1.00 84.12 113 ALA A CA 1
ATOM 861 C C . ALA A 1 113 ? 5.576 8.447 12.745 1.00 84.12 113 ALA A C 1
ATOM 863 O O . ALA A 1 113 ? 4.550 7.890 12.361 1.00 84.12 113 ALA A O 1
ATOM 864 N N . ILE A 1 114 ? 6.591 7.770 13.295 1.00 87.75 114 ILE A N 1
ATOM 865 C CA . ILE A 1 114 ? 6.569 6.319 13.532 1.00 87.75 114 ILE A CA 1
ATOM 866 C C . ILE A 1 114 ? 5.448 5.952 14.504 1.00 87.75 114 ILE A C 1
ATOM 868 O O . ILE A 1 114 ? 4.659 5.050 14.216 1.00 87.75 114 ILE A O 1
ATOM 872 N N . ALA A 1 115 ? 5.350 6.650 15.638 1.00 91.31 115 ALA A N 1
ATOM 873 C CA . ALA A 1 115 ? 4.326 6.383 16.642 1.00 91.31 115 ALA A CA 1
ATOM 874 C C . ALA A 1 115 ? 2.917 6.573 16.059 1.00 91.31 115 ALA A C 1
ATOM 876 O O . ALA A 1 115 ? 2.055 5.704 16.210 1.00 91.31 115 ALA A O 1
ATOM 877 N N . ALA A 1 116 ? 2.696 7.666 15.322 1.00 92.88 116 ALA A N 1
ATOM 878 C CA . ALA A 1 116 ? 1.436 7.916 14.632 1.00 92.88 116 ALA A CA 1
ATOM 879 C C . ALA A 1 116 ? 1.145 6.857 13.555 1.00 92.88 116 ALA A C 1
ATOM 881 O O . ALA A 1 116 ? 0.013 6.390 13.442 1.00 92.88 116 ALA A O 1
ATOM 882 N N . HIS A 1 117 ? 2.149 6.441 12.781 1.00 95.44 117 HIS A N 1
ATOM 883 C CA . HIS A 1 117 ? 1.999 5.440 11.724 1.00 95.44 117 HIS A CA 1
ATOM 884 C C . HIS A 1 117 ? 1.628 4.065 12.288 1.00 95.44 117 HIS A C 1
ATOM 886 O O . HIS A 1 117 ? 0.672 3.445 11.812 1.00 95.44 117 HIS A O 1
ATOM 892 N N . LEU A 1 118 ? 2.295 3.625 13.359 1.00 96.62 118 LEU A N 1
ATOM 893 C CA . LEU A 1 118 ? 1.928 2.403 14.075 1.00 96.62 118 LEU A CA 1
ATOM 894 C C . LEU A 1 118 ? 0.503 2.497 14.630 1.00 96.62 118 LEU A C 1
ATOM 896 O O . LEU A 1 118 ? -0.291 1.566 14.473 1.00 96.62 118 LEU A O 1
ATOM 900 N N . GLN A 1 119 ? 0.147 3.638 15.221 1.00 97.75 119 GLN A N 1
ATOM 901 C CA . GLN A 1 119 ? -1.192 3.855 15.754 1.00 97.75 119 GLN A CA 1
ATOM 902 C C . GLN A 1 119 ? -2.266 3.802 14.657 1.00 97.75 119 GLN A C 1
ATOM 904 O O . GLN A 1 119 ? -3.333 3.228 14.883 1.00 97.75 119 GLN A O 1
ATOM 909 N N . MET A 1 120 ? -1.996 4.324 13.454 1.00 97.62 120 MET A N 1
ATOM 910 C CA . MET A 1 120 ? -2.892 4.166 12.299 1.00 97.62 120 MET A CA 1
ATOM 911 C C . MET A 1 120 ? -3.085 2.688 11.946 1.00 97.62 120 MET A C 1
ATOM 913 O O . MET A 1 120 ? -4.217 2.262 11.726 1.00 97.62 120 MET A O 1
ATOM 917 N N . GLY A 1 121 ? -2.018 1.884 11.959 1.00 98.06 121 GLY A N 1
ATOM 918 C CA . GLY A 1 121 ? -2.108 0.436 11.755 1.00 98.06 121 GLY A CA 1
ATOM 919 C C . GLY A 1 121 ? -3.000 -0.253 12.795 1.00 98.06 121 GLY A C 1
ATOM 920 O O . GLY A 1 121 ? -3.917 -0.993 12.439 1.00 98.06 121 GLY A O 1
ATOM 921 N N . ILE A 1 122 ? -2.803 0.052 14.081 1.00 98.56 122 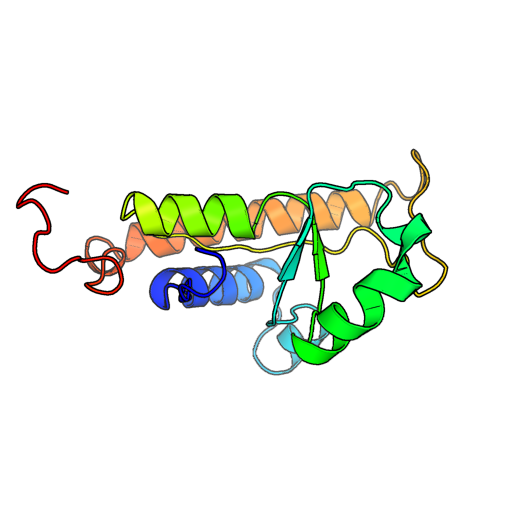ILE A N 1
ATOM 922 C CA . ILE A 1 122 ? -3.603 -0.509 15.184 1.00 98.56 122 ILE A CA 1
ATOM 923 C C . ILE A 1 122 ? -5.081 -0.115 15.052 1.00 98.56 122 ILE A C 1
ATOM 925 O O . ILE A 1 122 ? -5.970 -0.961 15.185 1.00 98.56 122 ILE A O 1
ATOM 929 N N . VAL A 1 123 ? -5.364 1.158 14.764 1.00 98.56 123 VAL A N 1
ATOM 930 C CA . VAL A 1 123 ? -6.736 1.654 14.579 1.00 98.56 123 VAL A CA 1
ATOM 931 C C . VAL A 1 123 ? -7.392 1.013 13.355 1.00 98.56 123 VAL A C 1
ATOM 933 O O . VAL A 1 123 ? -8.570 0.662 13.422 1.00 98.56 123 VAL A O 1
ATOM 936 N N . ALA A 1 124 ? -6.656 0.802 12.263 1.00 98.56 124 ALA A N 1
ATOM 937 C CA . ALA A 1 124 ? -7.167 0.097 11.091 1.00 98.56 124 ALA A CA 1
ATOM 938 C C . ALA A 1 124 ? -7.522 -1.359 11.425 1.00 98.56 124 ALA A C 1
ATOM 940 O O . ALA A 1 124 ? -8.624 -1.800 11.107 1.00 98.56 124 ALA A O 1
ATOM 941 N N . CYS A 1 125 ? -6.653 -2.078 12.142 1.00 98.44 125 CYS A N 1
ATOM 942 C CA . CYS A 1 125 ? -6.942 -3.433 12.618 1.00 98.44 125 CYS A CA 1
ATOM 943 C C . CYS A 1 125 ? -8.186 -3.474 13.513 1.00 98.44 125 CYS A C 1
ATOM 945 O O . CYS A 1 125 ? -9.025 -4.361 13.361 1.00 98.44 125 CYS A O 1
ATOM 947 N N . LYS A 1 126 ? -8.348 -2.494 14.412 1.00 98.44 126 LYS A N 1
ATOM 948 C CA . LYS A 1 126 ? -9.550 -2.372 15.246 1.00 98.44 126 LYS A CA 1
ATOM 949 C C . LYS A 1 126 ? -10.807 -2.176 14.394 1.00 98.44 126 LYS A C 1
ATOM 951 O O . LYS A 1 126 ? -11.771 -2.907 14.581 1.00 98.44 126 LYS A O 1
ATOM 956 N N . ARG A 1 127 ? -10.773 -1.256 13.424 1.00 98.19 127 ARG A N 1
ATOM 957 C CA . ARG A 1 127 ? -11.884 -1.022 12.485 1.00 98.19 127 ARG A CA 1
ATOM 958 C C . ARG A 1 127 ? -12.242 -2.290 11.705 1.00 98.19 127 ARG A C 1
ATOM 960 O O . ARG A 1 127 ? -13.409 -2.647 11.643 1.00 98.19 127 ARG A O 1
ATOM 967 N N . LEU A 1 128 ? -11.248 -3.000 11.167 1.00 98.25 128 LEU A N 1
ATOM 968 C CA . LEU A 1 128 ? -11.461 -4.242 10.412 1.00 98.25 128 LEU A CA 1
ATOM 969 C C . LEU A 1 128 ? -12.014 -5.374 11.277 1.00 98.25 128 LEU A C 1
ATOM 971 O O . LEU A 1 128 ? -12.813 -6.175 10.804 1.00 98.25 128 LEU A O 1
ATOM 975 N N . ARG A 1 129 ? -11.609 -5.442 12.546 1.00 98.00 129 ARG A N 1
ATOM 976 C CA . ARG A 1 129 ? -12.186 -6.384 13.505 1.00 98.00 129 ARG A CA 1
ATOM 977 C C . ARG A 1 129 ? -13.660 -6.073 13.762 1.00 98.00 129 ARG A C 1
ATOM 979 O O . ARG A 1 129 ? -14.471 -6.992 13.795 1.00 98.00 129 ARG A O 1
ATOM 986 N N . ASP A 1 130 ? -14.000 -4.797 13.923 1.00 97.25 130 ASP A N 1
ATOM 987 C CA . ASP A 1 130 ? -15.367 -4.356 14.211 1.00 97.25 130 ASP A CA 1
ATOM 988 C C . ASP A 1 130 ? -16.309 -4.530 12.985 1.00 97.25 130 ASP A C 1
ATOM 990 O O . ASP A 1 130 ? -17.527 -4.607 13.142 1.00 97.25 130 ASP A O 1
ATOM 994 N N . GLU A 1 131 ? -15.767 -4.683 11.767 1.00 95.81 131 GLU A N 1
ATOM 995 C CA . GLU A 1 131 ? -16.528 -5.075 10.563 1.00 95.81 131 GLU A CA 1
ATOM 996 C C . GLU A 1 131 ? -17.041 -6.530 10.602 1.00 95.81 131 GLU A C 1
ATOM 998 O O . GLU A 1 131 ? -18.020 -6.858 9.920 1.00 95.81 131 GLU A O 1
ATOM 1003 N N . GLY A 1 132 ? -16.413 -7.404 11.398 1.00 95.81 132 GLY A N 1
ATOM 1004 C CA . GLY A 1 132 ? -16.754 -8.825 11.480 1.00 95.81 132 GLY A CA 1
ATOM 1005 C C . GLY A 1 132 ? -16.612 -9.530 10.127 1.00 95.81 132 GLY A C 1
ATOM 1006 O O . GLY A 1 132 ? -15.594 -9.404 9.443 1.00 95.81 132 GLY A O 1
ATOM 1007 N N . ASP A 1 133 ? -17.653 -10.248 9.706 1.00 94.31 133 ASP A N 1
ATOM 1008 C CA . ASP A 1 133 ? -17.649 -10.997 8.441 1.00 94.31 133 ASP A CA 1
ATOM 1009 C C . ASP A 1 133 ? -17.511 -10.105 7.202 1.00 94.31 133 ASP A C 1
ATOM 1011 O O . ASP A 1 133 ? -17.027 -10.565 6.166 1.00 94.31 133 ASP A O 1
ATOM 1015 N N . ARG A 1 134 ? -17.859 -8.813 7.303 1.00 93.19 134 ARG A N 1
ATOM 1016 C CA . ARG A 1 134 ? -17.734 -7.863 6.186 1.00 93.19 134 ARG A CA 1
ATOM 1017 C C . ARG A 1 134 ? -16.289 -7.665 5.737 1.00 93.19 134 ARG A C 1
ATOM 1019 O O . ARG A 1 134 ? -16.081 -7.317 4.580 1.00 93.19 134 ARG A O 1
ATOM 1026 N N . LEU A 1 135 ? -15.303 -7.968 6.588 1.00 95.88 135 LEU A N 1
ATOM 1027 C CA . LEU A 1 135 ? -13.887 -7.983 6.214 1.00 95.88 135 LEU A CA 1
ATOM 1028 C C . LEU A 1 135 ? -13.604 -8.921 5.026 1.00 95.88 135 LEU A C 1
ATOM 1030 O O . LEU A 1 135 ? -12.774 -8.613 4.168 1.00 95.88 135 LEU A O 1
ATOM 1034 N N . HIS A 1 136 ? -14.279 -10.072 4.968 1.00 97.12 136 HIS A N 1
ATOM 1035 C CA . HIS A 1 136 ? -14.060 -11.066 3.924 1.00 97.12 136 HIS A CA 1
ATOM 1036 C C . HIS A 1 136 ? -15.084 -10.887 2.808 1.00 97.12 136 HIS A C 1
ATOM 1038 O O . HIS A 1 136 ? -16.268 -11.177 2.948 1.00 97.12 136 HIS A O 1
ATOM 1044 N N . SER A 1 137 ? -14.603 -10.443 1.650 1.00 95.81 137 SER A N 1
ATOM 1045 C CA . SER A 1 137 ? -15.418 -10.304 0.446 1.00 95.81 137 SER A CA 1
ATOM 1046 C C . SER A 1 137 ? -15.079 -11.376 -0.591 1.00 95.81 137 SER A C 1
ATOM 1048 O O . SER A 1 137 ? -14.103 -12.115 -0.480 1.00 95.81 137 SER A O 1
ATOM 1050 N N . ARG A 1 138 ? -15.869 -11.445 -1.666 1.00 96.94 138 ARG A N 1
ATOM 1051 C CA . ARG A 1 138 ? -15.662 -12.417 -2.754 1.00 96.94 138 ARG A CA 1
ATOM 1052 C C . ARG A 1 138 ? -14.491 -12.074 -3.689 1.00 96.94 138 ARG A C 1
ATOM 1054 O O . ARG A 1 138 ? -14.224 -12.848 -4.598 1.00 96.94 138 ARG A O 1
ATOM 1061 N N . LYS A 1 139 ? -13.788 -10.952 -3.470 1.00 97.19 139 LYS A N 1
ATOM 1062 C CA . LYS A 1 139 ? -12.717 -10.436 -4.352 1.00 97.19 139 LYS A CA 1
ATOM 1063 C C . LYS A 1 139 ? -11.545 -11.407 -4.540 1.00 97.19 139 LYS A C 1
ATOM 1065 O O . LYS A 1 139 ? -10.849 -11.306 -5.541 1.00 97.19 139 LYS A O 1
ATOM 1070 N N . LEU A 1 140 ? -11.329 -12.314 -3.585 1.00 97.56 140 LEU A N 1
ATOM 1071 C CA . LEU A 1 140 ? -10.210 -13.262 -3.591 1.00 97.56 140 LEU A CA 1
ATOM 1072 C C . LEU A 1 140 ? -10.620 -14.703 -3.938 1.00 97.56 140 LEU A C 1
ATOM 1074 O O . LEU A 1 140 ? -9.767 -15.585 -3.963 1.00 97.56 140 LEU A O 1
ATOM 1078 N N . ARG A 1 141 ? -11.906 -14.966 -4.210 1.00 97.12 141 ARG A N 1
ATOM 1079 C CA . ARG A 1 141 ? -12.375 -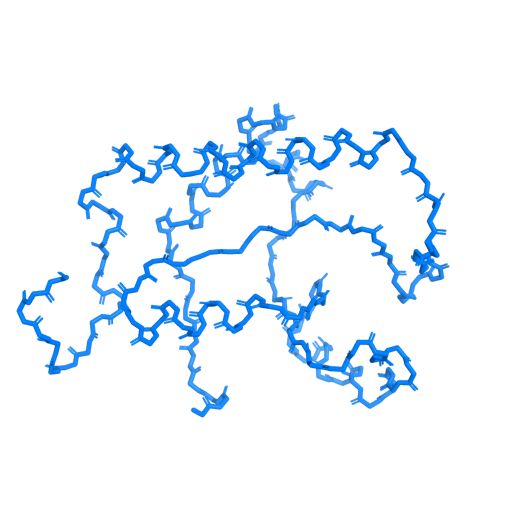16.325 -4.519 1.00 97.12 141 ARG A CA 1
ATOM 1080 C C . ARG A 1 141 ? -11.999 -16.732 -5.944 1.00 97.12 141 ARG A C 1
ATOM 1082 O O . ARG A 1 141 ? -12.254 -15.991 -6.889 1.00 97.12 141 ARG A O 1
ATOM 1089 N N . ALA A 1 142 ? -11.467 -17.939 -6.097 1.00 96.12 142 ALA A N 1
ATOM 1090 C CA . ALA A 1 142 ? -11.296 -18.617 -7.376 1.00 96.12 142 ALA A CA 1
ATOM 1091 C C . ALA A 1 142 ? -12.541 -19.432 -7.765 1.00 96.12 142 ALA A C 1
ATOM 1093 O O . ALA A 1 142 ? -13.437 -19.678 -6.958 1.00 96.12 142 ALA A O 1
ATOM 1094 N N . PHE A 1 143 ? -12.580 -19.895 -9.016 1.00 97.00 143 PHE A N 1
ATOM 1095 C CA . PHE A 1 143 ? -13.645 -20.771 -9.517 1.00 97.00 143 PHE A CA 1
ATOM 1096 C C . PHE A 1 143 ? -13.753 -22.088 -8.735 1.00 97.00 143 PHE A C 1
ATOM 1098 O O . PHE A 1 143 ? -14.852 -22.589 -8.525 1.00 97.00 143 PHE A O 1
ATOM 1105 N N . ASN A 1 144 ? -12.621 -22.625 -8.282 1.00 95.38 144 ASN A N 1
ATOM 1106 C CA . ASN A 1 144 ? -12.511 -23.859 -7.504 1.00 95.38 144 ASN A CA 1
ATOM 1107 C C . ASN A 1 144 ? -12.204 -23.590 -6.019 1.00 95.38 144 ASN A C 1
ATOM 1109 O O . ASN A 1 144 ? -11.492 -24.372 -5.391 1.00 95.38 144 ASN A O 1
ATOM 1113 N N . GLU A 1 145 ? -12.681 -22.466 -5.475 1.00 96.19 145 GLU A N 1
ATOM 1114 C CA . GLU A 1 145 ? -12.403 -22.086 -4.087 1.00 96.19 145 GLU A CA 1
ATOM 1115 C C . GLU A 1 145 ? -12.869 -23.181 -3.103 1.00 96.19 145 GLU A C 1
ATOM 1117 O O . GLU A 1 145 ? -14.025 -23.615 -3.196 1.00 96.19 145 GLU A O 1
ATOM 1122 N N . PRO A 1 146 ? -12.016 -23.616 -2.155 1.00 94.75 146 PRO A N 1
ATOM 1123 C CA . PRO A 1 146 ? -12.409 -24.569 -1.123 1.00 94.75 146 PRO A CA 1
ATOM 1124 C C . PRO A 1 146 ? -13.604 -24.073 -0.283 1.00 94.75 146 PRO A C 1
ATOM 1126 O O . PRO A 1 146 ? -13.796 -22.865 -0.133 1.00 94.75 146 PRO A O 1
ATOM 1129 N N . PRO A 1 147 ? -14.406 -24.979 0.312 1.00 90.44 147 PRO A N 1
ATOM 1130 C CA . PRO A 1 147 ? -15.510 -24.586 1.194 1.00 90.44 147 PRO A CA 1
ATOM 1131 C C . PRO A 1 147 ? -15.063 -23.902 2.494 1.00 90.44 147 PRO A C 1
ATOM 1133 O O . PRO A 1 147 ? -15.821 -23.116 3.060 1.00 90.44 147 PRO A O 1
ATOM 1136 N N . PHE A 1 148 ? -13.859 -24.217 2.977 1.00 92.25 148 PHE A N 1
ATOM 1137 C CA . PHE A 1 148 ? -13.303 -23.650 4.202 1.00 92.25 148 PHE A CA 1
ATOM 1138 C C . PHE A 1 148 ? -12.550 -22.350 3.931 1.00 92.25 148 PHE A C 1
ATOM 1140 O O . PHE A 1 148 ? -11.899 -22.204 2.896 1.00 92.25 148 PHE A O 1
ATOM 1147 N N . ARG A 1 149 ? -12.634 -21.443 4.904 1.00 78.69 149 ARG A N 1
ATOM 1148 C CA . ARG A 1 149 ? -11.787 -20.259 5.016 1.00 78.69 149 ARG A CA 1
ATOM 1149 C C . ARG A 1 149 ? -10.617 -20.548 5.944 1.00 78.69 149 ARG A C 1
ATOM 1151 O O . ARG A 1 149 ? -10.860 -21.242 6.956 1.00 78.69 149 ARG A O 1
#

Secondary structure (DSSP, 8-state):
-TTS-----HHHHHHHHHHHHHHH---HHHHTTT---SEEEE-S-TTGGGGHHHHHHHHHHHTEEEEESSHHHHHHHHHHHT-----------BGGGTBPPPTT--SSHHHHHHHHHHHHHHHHHHHHHHTGGGG--GGG--TT--S--

Radius of gyration: 17.34 Å; chains: 1; bounding box: 40×43×35 Å

Sequence (149 aa):
PPEIPIPPIAEVQQALAGAAEAVSGTQGANLKQRLRTGTVVTTDDRNWELLYSSSAKRFSQSRAIAIEMESATIAAQGYRFRVPYGTLLCVSDKPLHGEIKLPGQANQFYEEAIAAHLQMGIVACKRLRDEGDRLHSRKLRAFNEPPFR